Protein AF-A0A2G9HXK4-F1 (afdb_monomer)

Nearest PDB structures (foldseek):
  7q5b-assembly1_D  TM=5.962E-01  e=3.967E-03  Saccharomyces cerevisiae S288C
  8ixw-assembly1_B  TM=3.385E-01  e=8.572E-01  Tilapia lake virus
  4isa-assembly1_A  TM=4.405E-01  e=4.835E+00  Escherichia coli IHE3034

Foldseek 3Di:
DDDDVQLVCCQPPVDHDPPDDPVRSVVSVVQSVQWDDDPPWIWGQDPVRQIATEDDPVCLVVLLVVLQDDLDDDPCRLVSSLVVCVVVRYDDDCSSVVSVVVVPDDRDDPDDDDPPDPPPNDDDDDDDDDDDDDDDDDDDDD

Mean predicted aligned error: 13.69 Å

Sequence (142 aa):
MPWFADIVNYLTCGIIPFDLSAQQKKRFLYDTRKYFWDEPFLFRQCLDNILRRCMPEVEMNDILEQCHASPYGSHFQGDRTAAKILQAGFYWPNLVKDAHRNISRRHEMPLNTILEVELFDVWGVDFIRPFIPYFGKDKAMA

InterPro domains:
  IPR041588 Integrase zinc-binding domain [PF17921] (56-101)
  IPR052160 Gypsy Retrotransposon Integrase-like [PTHR47266] (38-133)

pLDDT: mean 80.2, std 19.6, range [37.38, 98.25]

Secondary structure (DSSP, 8-state):
---HHHHHHHHHH-PPPTT--HHHHHHHHHHHTTEEEETTEEEEE-TTS-EEEEPPHHHHHHHHHHT---S---TTHHHHHHHHHHHTTEE-TTHHHHHHHHHTTT------------TTS--------PPP--S-------

Organism: NCBI:txid429701

Radius of gyration: 29.93 Å; Cα contacts (8 Å, |Δi|>4): 111; chains: 1; bounding box: 61×40×102 Å

Structure (mmCIF, N/CA/C/O backbone):
data_AF-A0A2G9HXK4-F1
#
_entry.id   AF-A0A2G9HXK4-F1
#
loop_
_atom_site.group_PDB
_atom_site.id
_atom_site.type_symbol
_atom_site.label_atom_id
_atom_site.label_alt_id
_atom_site.label_comp_id
_atom_site.label_asym_id
_atom_site.label_entity_id
_atom_site.label_seq_id
_atom_site.pdbx_PDB_ins_code
_atom_site.Cartn_x
_atom_site.Cartn_y
_atom_site.Cartn_z
_atom_site.occupancy
_atom_site.B_iso_or_equiv
_atom_site.auth_seq_id
_atom_site.auth_comp_id
_atom_site.auth_asym_id
_atom_site.auth_atom_id
_atom_site.pdbx_PDB_model_num
ATOM 1 N N . MET A 1 1 ? 2.637 -1.625 11.133 1.00 75.06 1 MET A N 1
ATOM 2 C CA . MET A 1 1 ? 1.546 -0.868 10.477 1.00 75.06 1 MET A CA 1
ATOM 3 C C . MET A 1 1 ? 0.589 -1.913 9.969 1.00 75.06 1 MET A C 1
ATOM 5 O O . MET A 1 1 ? 1.087 -2.790 9.274 1.00 75.06 1 MET A O 1
ATOM 9 N N . PRO A 1 2 ? -0.699 -1.837 10.322 1.00 91.44 2 PRO A N 1
ATOM 10 C CA . PRO A 1 2 ? -1.692 -2.763 9.804 1.00 91.44 2 PRO A CA 1
ATOM 11 C C . PRO A 1 2 ? -1.656 -2.825 8.278 1.00 91.44 2 PRO A C 1
ATOM 13 O O . PRO A 1 2 ? -1.545 -1.777 7.628 1.00 91.44 2 PRO A O 1
ATOM 16 N N . TRP A 1 3 ? -1.729 -4.024 7.713 1.00 95.12 3 TRP A N 1
ATOM 17 C CA . TRP A 1 3 ? -1.744 -4.238 6.264 1.00 95.12 3 TRP A CA 1
ATOM 18 C C . TRP A 1 3 ? -2.687 -5.382 5.892 1.00 95.12 3 TRP A C 1
ATOM 20 O O . TRP A 1 3 ? -3.322 -5.951 6.767 1.00 95.12 3 TRP A O 1
ATOM 30 N N . PHE A 1 4 ? -2.845 -5.619 4.589 1.00 95.88 4 PHE A N 1
ATOM 31 C CA . PHE A 1 4 ? -3.709 -6.588 3.917 1.00 95.88 4 PHE A CA 1
ATOM 32 C C . PHE A 1 4 ? -4.790 -7.228 4.799 1.00 95.88 4 PHE A C 1
ATOM 34 O O . PHE A 1 4 ? -5.916 -6.740 4.792 1.00 95.88 4 PHE A O 1
ATOM 41 N N . ALA A 1 5 ? -4.456 -8.256 5.588 1.00 96.19 5 ALA A N 1
ATOM 42 C CA . ALA A 1 5 ? -5.397 -8.964 6.453 1.00 96.19 5 ALA A CA 1
ATOM 43 C C . ALA A 1 5 ? -6.139 -8.040 7.433 1.00 96.19 5 ALA A C 1
ATOM 45 O O . ALA A 1 5 ? -7.354 -8.129 7.545 1.00 96.19 5 ALA A O 1
ATOM 46 N N . ASP A 1 6 ? -5.454 -7.106 8.089 1.00 96.88 6 ASP A N 1
ATOM 47 C CA . ASP A 1 6 ? -6.073 -6.140 9.001 1.00 96.88 6 ASP A CA 1
ATOM 48 C C . ASP A 1 6 ? -7.083 -5.236 8.289 1.00 96.88 6 ASP A C 1
ATOM 50 O O . ASP A 1 6 ? -8.150 -4.928 8.820 1.00 96.88 6 ASP A O 1
ATOM 54 N N . ILE A 1 7 ? -6.745 -4.802 7.071 1.00 97.38 7 ILE A N 1
ATOM 55 C CA . ILE A 1 7 ? -7.613 -3.947 6.256 1.00 97.38 7 ILE A CA 1
ATOM 56 C C . ILE A 1 7 ? -8.830 -4.751 5.795 1.00 97.38 7 ILE A C 1
ATOM 58 O O . ILE A 1 7 ? -9.953 -4.276 5.932 1.00 97.38 7 ILE A O 1
ATOM 62 N N . VAL A 1 8 ? -8.625 -5.973 5.300 1.00 97.50 8 VAL A N 1
ATOM 63 C CA . VAL A 1 8 ? -9.704 -6.872 4.868 1.00 97.50 8 VAL A CA 1
ATOM 64 C C . VAL A 1 8 ? -10.617 -7.231 6.040 1.00 97.50 8 VAL A C 1
ATOM 66 O O . VAL A 1 8 ? -11.832 -7.115 5.915 1.00 97.50 8 VAL A O 1
ATOM 69 N N . ASN A 1 9 ? -10.066 -7.579 7.203 1.00 97.25 9 ASN A N 1
ATOM 70 C CA . ASN A 1 9 ? -10.828 -7.879 8.419 1.00 97.25 9 ASN A CA 1
ATOM 71 C C . ASN A 1 9 ? -11.688 -6.688 8.862 1.00 97.25 9 ASN A C 1
ATOM 73 O O . ASN A 1 9 ? -12.838 -6.861 9.272 1.00 97.25 9 ASN A O 1
ATOM 77 N N . TYR A 1 10 ? -11.161 -5.468 8.748 1.00 97.62 10 TYR A N 1
ATOM 78 C CA . TYR A 1 10 ? -11.933 -4.264 9.026 1.00 97.62 10 TYR A CA 1
ATOM 79 C C . TYR A 1 10 ? -13.039 -4.029 7.990 1.00 97.62 10 TYR A C 1
ATOM 81 O O . TYR A 1 10 ? -14.175 -3.755 8.369 1.00 97.62 10 TYR A O 1
ATOM 89 N N . LEU A 1 11 ? -12.738 -4.160 6.695 1.00 97.31 11 LEU A N 1
ATOM 90 C CA . LEU A 1 11 ? -13.709 -3.931 5.620 1.00 97.31 11 LEU A CA 1
ATOM 91 C C . LEU A 1 11 ? -14.830 -4.982 5.589 1.00 97.31 11 LEU A C 1
ATOM 93 O O . LEU A 1 11 ? -15.951 -4.655 5.215 1.00 97.31 11 LEU A O 1
ATOM 97 N N . THR A 1 12 ? -14.542 -6.220 5.989 1.00 97.50 12 THR A N 1
ATOM 98 C CA . THR A 1 12 ? -15.504 -7.335 5.975 1.00 97.50 12 THR A CA 1
ATOM 99 C C . THR A 1 12 ? -16.287 -7.452 7.280 1.00 97.50 12 THR A C 1
ATOM 101 O O . THR A 1 12 ? -17.499 -7.640 7.257 1.00 97.50 12 THR A O 1
ATOM 104 N N . CYS A 1 13 ? -15.604 -7.335 8.421 1.00 97.12 13 CYS A N 1
ATOM 105 C CA . CYS A 1 13 ? -16.159 -7.668 9.734 1.00 97.12 13 CYS A CA 1
ATOM 106 C C . CYS A 1 13 ? -16.147 -6.492 10.724 1.00 97.12 13 CYS A C 1
ATOM 108 O O . CYS A 1 13 ? -16.595 -6.642 11.858 1.00 97.12 13 CYS A O 1
ATOM 110 N N . GLY A 1 14 ? -15.596 -5.332 10.351 1.00 96.50 14 GLY A N 1
ATOM 111 C CA . GLY A 1 14 ? -15.434 -4.190 11.259 1.00 96.50 14 GLY A CA 1
ATOM 112 C C . GLY A 1 14 ? -14.381 -4.404 12.353 1.00 96.50 14 GLY A C 1
ATOM 113 O O . GLY A 1 14 ? -14.317 -3.628 13.309 1.00 96.50 14 GLY A O 1
ATOM 114 N N . ILE A 1 15 ? -13.550 -5.445 12.237 1.00 97.06 15 ILE A N 1
ATOM 115 C CA . ILE A 1 15 ? -12.534 -5.788 13.237 1.00 97.06 15 ILE A CA 1
ATOM 116 C C . ILE A 1 15 ? -11.363 -4.812 13.121 1.00 97.06 15 ILE A C 1
ATOM 118 O O . ILE A 1 15 ? -10.773 -4.650 12.057 1.00 97.06 15 ILE A O 1
ATOM 122 N N . ILE A 1 16 ? -11.010 -4.165 14.231 1.00 95.62 16 ILE A N 1
ATOM 123 C CA . ILE A 1 16 ? -9.862 -3.254 14.314 1.00 95.62 16 ILE A CA 1
ATOM 124 C C . ILE A 1 16 ? -8.710 -3.984 15.020 1.00 95.62 16 ILE A C 1
ATOM 126 O O . I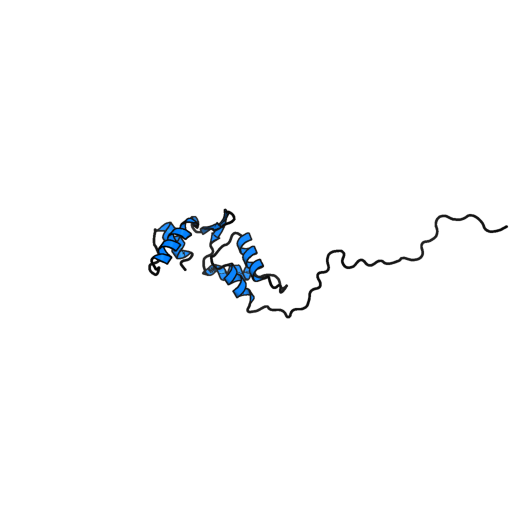LE A 1 16 ? -8.965 -4.594 16.063 1.00 95.62 16 ILE A O 1
ATOM 130 N N . PRO A 1 17 ? -7.459 -3.888 14.528 1.00 94.94 17 PRO A N 1
ATOM 131 C CA . PRO A 1 17 ? -6.302 -4.470 15.208 1.00 94.94 17 PRO A CA 1
ATOM 132 C C . PRO A 1 17 ? -6.176 -3.968 16.652 1.00 94.94 17 PRO A C 1
ATOM 134 O O . PRO A 1 17 ? -6.355 -2.777 16.936 1.00 94.94 17 PRO A O 1
ATOM 137 N N . PHE A 1 18 ? -5.914 -4.890 17.577 1.00 91.19 18 PHE A N 1
ATOM 138 C CA . PHE A 1 18 ? -5.978 -4.640 19.021 1.00 91.19 18 PHE A CA 1
ATOM 139 C C . PHE A 1 18 ? -4.728 -3.948 19.583 1.00 91.19 18 PHE A C 1
ATOM 141 O O . PHE A 1 18 ? -4.774 -3.383 20.672 1.00 91.19 18 PHE A O 1
ATOM 148 N N . ASP A 1 19 ? -3.624 -3.958 18.843 1.00 92.06 19 ASP A N 1
ATOM 149 C CA . ASP A 1 19 ? -2.306 -3.451 19.232 1.00 92.06 19 ASP A CA 1
ATOM 150 C C . ASP A 1 19 ? -2.073 -1.973 18.855 1.00 92.06 19 ASP A C 1
ATOM 152 O O . ASP A 1 19 ? -0.950 -1.468 18.918 1.00 92.06 19 ASP A O 1
ATOM 156 N N . LEU A 1 20 ? -3.130 -1.244 18.478 1.00 95.12 20 LEU A N 1
ATOM 157 C CA . LEU A 1 20 ? -3.037 0.14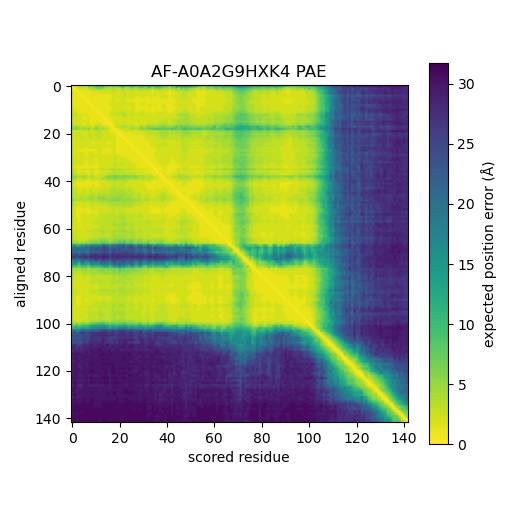9 18.038 1.00 95.12 20 LEU A CA 1
ATOM 158 C C . LEU A 1 20 ? -3.230 1.149 19.182 1.00 95.12 20 LEU A C 1
ATOM 160 O O . LEU A 1 20 ? -4.233 1.133 19.896 1.00 95.12 20 LEU A O 1
ATOM 164 N N . SER A 1 21 ? -2.329 2.130 19.271 1.00 96.56 21 SER A N 1
ATOM 165 C CA . SER A 1 21 ? -2.546 3.336 20.075 1.00 96.56 21 SER A CA 1
ATOM 166 C C . SER A 1 21 ? -3.745 4.144 19.559 1.00 96.56 21 SER A C 1
ATOM 168 O O . SER A 1 21 ? -4.148 4.028 18.398 1.00 96.56 21 SER A O 1
ATOM 170 N N . ALA A 1 22 ? -4.294 5.043 20.382 1.00 96.12 22 ALA A N 1
ATOM 171 C CA . ALA A 1 22 ? -5.423 5.892 19.978 1.00 96.12 22 ALA A CA 1
ATOM 172 C C . ALA A 1 22 ? -5.136 6.699 18.693 1.00 96.12 22 ALA A C 1
ATOM 174 O O . ALA A 1 22 ? -5.998 6.830 17.818 1.00 96.12 22 ALA A O 1
ATOM 175 N N . GLN A 1 23 ? -3.904 7.197 18.545 1.00 96.31 23 GLN A N 1
ATOM 176 C CA . GLN A 1 23 ? -3.467 7.920 17.349 1.00 96.31 23 GLN A CA 1
ATOM 177 C C . GLN A 1 23 ? -3.386 6.999 16.125 1.00 96.31 23 GLN A C 1
ATOM 179 O O . GLN A 1 23 ? -3.866 7.359 15.047 1.00 96.31 23 GLN A O 1
ATOM 184 N N . GLN A 1 24 ? -2.825 5.797 16.286 1.00 95.94 24 GLN A N 1
ATOM 185 C CA . GLN A 1 24 ? -2.731 4.809 15.209 1.00 95.94 24 GLN A CA 1
ATOM 186 C C . GLN A 1 24 ? -4.112 4.331 14.761 1.00 95.94 24 GLN A C 1
ATOM 188 O O . GLN A 1 24 ? -4.352 4.228 13.562 1.00 95.94 24 GLN A O 1
ATOM 193 N N . LYS A 1 25 ? -5.046 4.129 15.696 1.00 96.25 25 LYS A N 1
ATOM 194 C CA . LYS A 1 25 ? -6.433 3.759 15.399 1.00 96.25 25 LYS A CA 1
ATOM 195 C C . LYS A 1 25 ? -7.141 4.830 14.569 1.00 96.25 25 LYS A C 1
ATOM 197 O O . LYS A 1 25 ? -7.747 4.514 13.550 1.00 96.25 25 LYS A O 1
ATOM 202 N N . LYS A 1 26 ? -7.011 6.111 14.942 1.00 96.56 26 LYS A N 1
ATOM 203 C CA . LYS A 1 26 ? -7.566 7.226 14.153 1.00 96.56 26 LYS A CA 1
ATOM 204 C C . LYS A 1 26 ? -6.984 7.261 12.737 1.00 96.56 26 LYS A C 1
ATOM 206 O O . LYS A 1 26 ? -7.723 7.460 11.775 1.00 96.56 26 LYS A O 1
ATOM 211 N N . ARG A 1 27 ? -5.671 7.046 12.605 1.00 95.62 27 ARG A N 1
ATOM 212 C CA . ARG A 1 27 ? -4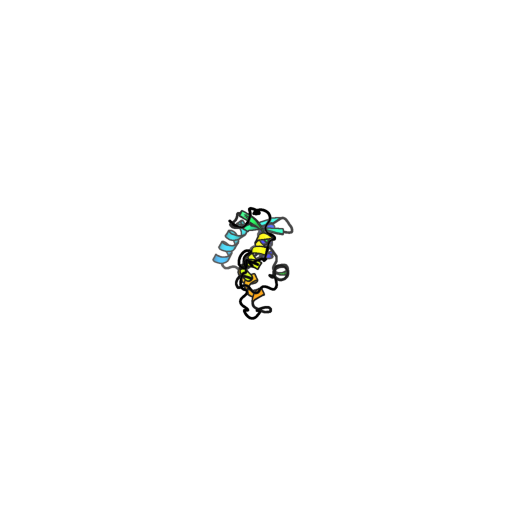.997 6.973 11.304 1.00 95.62 27 ARG A CA 1
ATOM 213 C C . ARG A 1 27 ? -5.482 5.783 10.473 1.00 95.62 27 ARG A C 1
ATOM 215 O O . ARG A 1 27 ? -5.801 5.970 9.307 1.00 95.62 27 ARG A O 1
ATOM 222 N N . PHE A 1 28 ? -5.589 4.600 11.071 1.00 96.12 28 PHE A N 1
ATOM 223 C CA . PHE A 1 28 ? -6.087 3.392 10.414 1.00 96.12 28 PHE A CA 1
ATOM 224 C C . PHE A 1 28 ? -7.496 3.601 9.844 1.00 96.12 28 PHE A C 1
ATOM 226 O O . PHE A 1 28 ? -7.722 3.361 8.662 1.00 96.12 28 PHE A O 1
ATOM 233 N N . LEU A 1 29 ? -8.420 4.145 10.642 1.00 96.38 29 LEU A N 1
ATOM 234 C CA . LEU A 1 29 ? -9.784 4.460 10.196 1.00 96.38 29 LEU A CA 1
ATOM 235 C C . LEU A 1 29 ? -9.815 5.516 9.081 1.00 96.38 29 LEU A C 1
ATOM 237 O O . LEU A 1 29 ? -10.655 5.466 8.190 1.00 96.38 29 LEU A O 1
ATOM 241 N N . TYR A 1 30 ? -8.903 6.489 9.114 1.00 95.94 30 TYR A N 1
ATOM 242 C CA . TYR A 1 30 ? -8.788 7.480 8.047 1.00 95.94 30 TYR A CA 1
ATOM 243 C C . TYR A 1 30 ? -8.290 6.849 6.740 1.00 95.94 30 TYR A C 1
ATOM 245 O O . TYR A 1 30 ? -8.863 7.120 5.682 1.00 95.94 30 TYR A O 1
ATOM 253 N N . ASP A 1 31 ? -7.233 6.036 6.821 1.00 93.81 31 ASP A N 1
ATOM 254 C CA . ASP A 1 31 ? -6.552 5.436 5.674 1.00 93.81 31 ASP A CA 1
ATOM 255 C C . ASP A 1 31 ? -7.394 4.334 5.017 1.00 93.81 31 ASP A C 1
ATOM 257 O O . ASP A 1 31 ? -7.432 4.269 3.789 1.00 93.81 31 ASP A O 1
ATOM 261 N N . THR A 1 32 ? -8.119 3.526 5.800 1.00 95.81 32 THR A N 1
ATOM 262 C CA . THR A 1 32 ? -9.003 2.443 5.311 1.00 95.81 32 THR A CA 1
ATOM 263 C C . THR A 1 32 ? -10.091 2.931 4.354 1.00 95.81 32 THR A C 1
ATOM 265 O O . THR A 1 32 ? -10.473 2.190 3.457 1.00 95.81 32 THR A O 1
ATOM 268 N N . ARG A 1 33 ? -10.513 4.202 4.434 1.00 95.12 33 ARG A N 1
ATOM 269 C CA . ARG A 1 33 ? -11.479 4.811 3.491 1.00 95.12 33 ARG A CA 1
ATOM 270 C C . ARG A 1 33 ? -11.001 4.867 2.039 1.00 95.12 33 ARG A C 1
ATOM 272 O O . ARG A 1 33 ? -11.803 5.114 1.150 1.00 95.12 33 ARG A O 1
ATOM 279 N N . LYS A 1 34 ? -9.699 4.696 1.801 1.00 95.44 34 LYS A N 1
ATOM 280 C CA . LYS A 1 34 ? -9.098 4.677 0.457 1.00 95.44 34 LYS A CA 1
ATOM 281 C C . LYS A 1 34 ? -9.091 3.280 -0.162 1.00 95.44 34 LYS A C 1
ATOM 283 O O . LYS A 1 34 ? -8.588 3.123 -1.275 1.00 95.44 34 LYS A O 1
ATOM 288 N N . TYR A 1 35 ? -9.561 2.280 0.578 1.00 97.25 35 TYR A N 1
ATOM 289 C CA . TYR A 1 35 ? -9.534 0.884 0.180 1.00 97.25 35 TYR A CA 1
ATOM 290 C C . TYR A 1 35 ? -10.941 0.367 -0.079 1.00 97.25 35 TYR A C 1
ATOM 292 O O . TYR A 1 35 ? -11.915 0.833 0.510 1.00 97.25 35 TYR A O 1
ATOM 300 N N . PHE A 1 36 ? -11.013 -0.620 -0.957 1.00 95.75 36 PHE A N 1
ATOM 301 C CA . PHE A 1 36 ? -12.233 -1.299 -1.351 1.00 95.75 36 PHE A CA 1
ATOM 302 C C . PHE A 1 36 ? -11.955 -2.800 -1.420 1.00 95.75 36 PHE A C 1
ATOM 304 O O . PHE A 1 36 ? -10.910 -3.210 -1.925 1.00 95.75 36 PHE A O 1
ATOM 311 N N . TRP A 1 37 ? -12.865 -3.601 -0.872 1.00 97.69 37 TRP A N 1
ATOM 312 C CA . TRP A 1 37 ? -12.779 -5.057 -0.882 1.00 97.69 37 TRP A CA 1
ATOM 313 C C . TRP A 1 37 ? -13.737 -5.613 -1.933 1.00 97.69 37 TRP A C 1
ATOM 315 O O . TRP A 1 37 ? -14.944 -5.409 -1.824 1.00 97.69 37 TRP A O 1
ATOM 325 N N . ASP A 1 38 ? -13.179 -6.302 -2.924 1.00 96.12 38 ASP A N 1
ATOM 326 C CA . ASP A 1 38 ? -13.900 -7.043 -3.958 1.00 96.12 38 ASP A CA 1
ATOM 327 C C . ASP A 1 38 ? -13.317 -8.445 -4.004 1.00 96.12 38 ASP A C 1
ATOM 329 O O . ASP A 1 38 ? -12.260 -8.670 -4.593 1.00 96.12 38 ASP A O 1
ATOM 333 N N . GLU A 1 39 ? -13.935 -9.349 -3.249 1.00 93.94 39 GLU A N 1
ATOM 334 C CA . GLU A 1 39 ? -13.377 -10.660 -2.938 1.00 93.94 39 GLU A CA 1
ATOM 335 C C . GLU A 1 39 ? -12.890 -11.401 -4.201 1.00 93.94 39 GLU A C 1
ATOM 337 O O . GLU A 1 39 ? -13.643 -11.517 -5.170 1.00 93.94 39 GLU A O 1
ATOM 342 N N . PRO A 1 40 ? -11.645 -11.931 -4.215 1.00 94.31 40 PRO A N 1
ATOM 343 C CA . PRO A 1 40 ? -10.663 -12.035 -3.121 1.00 94.31 40 PRO A CA 1
ATOM 344 C C . PRO A 1 40 ? -9.620 -10.900 -3.094 1.00 94.31 40 PRO A C 1
ATOM 346 O O . PRO A 1 40 ? -8.530 -11.048 -2.535 1.00 94.31 40 PRO A O 1
ATOM 349 N N . PHE A 1 41 ? -9.906 -9.776 -3.743 1.00 96.75 41 PHE A N 1
ATOM 350 C CA . PHE A 1 41 ? -8.948 -8.715 -4.004 1.00 96.75 41 PHE A CA 1
ATOM 351 C C . PHE A 1 41 ? -9.225 -7.460 -3.178 1.00 96.75 41 PHE A C 1
ATOM 353 O O . PHE A 1 41 ? -10.317 -6.897 -3.1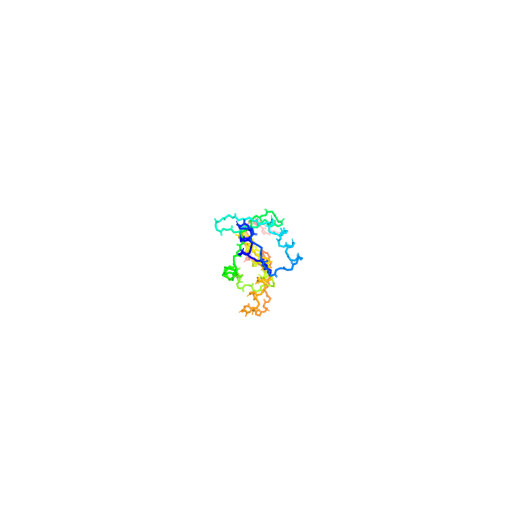35 1.00 96.75 41 PHE A O 1
ATOM 360 N N . LEU A 1 42 ? -8.161 -6.964 -2.555 1.00 98.25 42 LEU A N 1
ATOM 361 C CA . LEU A 1 42 ? -8.147 -5.647 -1.944 1.00 98.25 42 LEU A CA 1
ATOM 362 C C . LEU A 1 42 ? -7.667 -4.637 -2.985 1.00 98.25 42 LEU A C 1
ATOM 364 O O . LEU A 1 42 ? -6.601 -4.816 -3.566 1.00 98.25 42 LEU A O 1
ATOM 368 N N . PHE A 1 43 ? -8.409 -3.557 -3.186 1.00 98.12 43 PHE A N 1
ATOM 369 C CA . PHE A 1 43 ? -8.018 -2.441 -4.041 1.00 98.12 43 PHE A CA 1
ATOM 370 C C . PHE A 1 43 ? -7.787 -1.180 -3.220 1.00 98.12 43 PHE A C 1
ATOM 372 O O . PHE A 1 43 ? -8.373 -0.991 -2.153 1.00 98.12 43 PHE A O 1
ATOM 379 N N . ARG A 1 44 ? -6.947 -0.286 -3.741 1.00 97.31 44 ARG A N 1
ATOM 380 C CA . ARG A 1 44 ? -6.745 1.062 -3.213 1.00 97.31 44 ARG A CA 1
ATOM 381 C C . ARG A 1 44 ? -6.862 2.094 -4.322 1.00 97.31 44 ARG A C 1
ATOM 383 O O . ARG A 1 44 ? -6.246 1.935 -5.373 1.00 97.31 44 ARG A O 1
ATOM 390 N N . GLN A 1 45 ? -7.555 3.194 -4.042 1.00 95.69 45 GLN A N 1
ATOM 391 C CA . GLN A 1 45 ? -7.487 4.391 -4.874 1.00 95.69 45 GLN A CA 1
ATOM 392 C C . GLN A 1 45 ? -6.202 5.170 -4.557 1.00 95.69 45 GLN A C 1
ATOM 394 O O . GLN A 1 45 ? -5.990 5.656 -3.437 1.00 95.69 45 GLN A O 1
ATOM 399 N N . CYS A 1 46 ? -5.301 5.239 -5.534 1.00 93.38 46 CYS A N 1
ATOM 400 C CA . CYS A 1 46 ? -4.056 5.992 -5.439 1.00 93.38 46 CYS A CA 1
ATOM 401 C C . CYS A 1 46 ? -4.286 7.496 -5.698 1.00 93.38 46 CYS A C 1
ATOM 403 O O . CYS A 1 46 ? -5.384 7.928 -6.037 1.00 93.38 46 CYS A O 1
ATOM 405 N N . LEU A 1 47 ? -3.255 8.321 -5.474 1.00 91.75 47 LEU A N 1
ATOM 406 C CA . LEU A 1 47 ? -3.349 9.788 -5.617 1.00 91.75 47 LEU A CA 1
ATOM 407 C C . LEU A 1 47 ? -3.605 10.240 -7.061 1.00 91.75 47 LEU A C 1
ATOM 409 O O . LEU A 1 47 ? -4.148 11.312 -7.289 1.00 91.75 47 LEU A O 1
ATOM 413 N N . ASP A 1 48 ? -3.224 9.404 -8.018 1.00 93.50 48 ASP A N 1
ATOM 414 C CA . ASP A 1 48 ? -3.509 9.534 -9.446 1.00 93.50 48 ASP A CA 1
ATOM 415 C C . ASP A 1 48 ? -4.940 9.091 -9.809 1.00 93.50 48 ASP A C 1
ATOM 417 O O . ASP A 1 48 ? -5.281 9.016 -10.985 1.00 93.50 48 ASP A O 1
ATOM 421 N N . ASN A 1 49 ? -5.782 8.799 -8.809 1.00 91.75 49 ASN A N 1
ATOM 422 C CA . ASN A 1 49 ? -7.131 8.243 -8.936 1.00 91.75 49 ASN A CA 1
ATOM 423 C C . ASN A 1 49 ? -7.195 6.865 -9.607 1.00 91.75 49 ASN A C 1
ATOM 425 O O . ASN A 1 49 ? -8.291 6.375 -9.879 1.00 91.75 49 ASN A O 1
ATOM 429 N N . ILE A 1 50 ? -6.054 6.211 -9.829 1.00 94.81 50 ILE A N 1
ATOM 430 C CA . ILE A 1 50 ? -6.011 4.864 -10.386 1.00 94.81 50 ILE A CA 1
ATOM 431 C C . ILE A 1 50 ? -6.260 3.867 -9.255 1.00 94.81 50 ILE A C 1
ATOM 433 O O . ILE A 1 50 ? -5.642 3.934 -8.188 1.00 94.81 50 ILE A O 1
ATOM 437 N N . LEU A 1 51 ? -7.178 2.931 -9.493 1.00 96.12 51 LEU A N 1
ATOM 438 C CA . LEU A 1 51 ? -7.375 1.784 -8.617 1.00 96.12 51 LEU A CA 1
ATOM 439 C C . LEU A 1 51 ? -6.261 0.770 -8.861 1.00 96.12 51 LEU A C 1
ATOM 441 O O . LEU A 1 51 ? -6.038 0.334 -9.989 1.00 96.12 51 LEU A O 1
ATOM 445 N N . ARG A 1 52 ? -5.562 0.395 -7.792 1.00 97.88 52 ARG A N 1
ATOM 446 C CA . ARG A 1 52 ? -4.496 -0.610 -7.829 1.00 97.88 52 ARG A CA 1
ATOM 447 C C . ARG A 1 52 ? -4.820 -1.737 -6.866 1.00 97.88 52 ARG A C 1
ATOM 449 O O . ARG A 1 52 ? -5.287 -1.486 -5.754 1.00 97.88 52 ARG A O 1
ATOM 456 N N . ARG A 1 53 ? -4.566 -2.972 -7.289 1.00 98.25 53 ARG A N 1
ATOM 457 C CA . ARG A 1 53 ? -4.702 -4.162 -6.456 1.00 98.25 53 ARG A CA 1
ATOM 458 C C . ARG A 1 53 ? -3.596 -4.153 -5.401 1.00 98.25 53 ARG A C 1
ATOM 460 O O . ARG A 1 53 ? -2.413 -4.017 -5.711 1.00 98.25 53 ARG A O 1
ATOM 467 N N . CYS A 1 54 ? -3.983 -4.281 -4.144 1.00 97.94 54 CYS A N 1
ATOM 468 C CA . CYS A 1 54 ? -3.079 -4.413 -3.017 1.00 97.94 54 CYS A CA 1
ATOM 469 C C . CYS A 1 54 ? -2.527 -5.834 -2.971 1.00 97.94 54 CYS A C 1
ATOM 471 O O . CYS A 1 54 ? -3.295 -6.791 -3.046 1.00 97.94 54 CYS A O 1
ATOM 473 N N . MET A 1 55 ? -1.211 -5.969 -2.831 1.00 97.12 55 MET A N 1
ATOM 474 C CA . MET A 1 55 ? -0.564 -7.278 -2.733 1.00 97.12 55 MET A CA 1
ATOM 475 C C . MET A 1 55 ? -0.417 -7.699 -1.262 1.00 97.12 55 MET A C 1
ATOM 477 O O . MET A 1 55 ? -0.032 -6.859 -0.433 1.00 97.12 55 MET A O 1
ATOM 481 N N . PRO A 1 56 ? -0.717 -8.962 -0.910 1.00 95.88 56 PRO A N 1
ATOM 482 C CA . PRO A 1 56 ? -0.396 -9.508 0.403 1.00 95.88 56 PRO A CA 1
ATOM 483 C C . PRO A 1 56 ? 1.119 -9.704 0.538 1.00 95.88 56 PRO A C 1
ATOM 485 O O . PRO A 1 56 ? 1.826 -9.877 -0.453 1.00 95.88 56 PRO A O 1
ATOM 488 N N . GLU A 1 57 ? 1.629 -9.701 1.768 1.00 94.88 57 GLU A N 1
ATOM 489 C CA . GLU A 1 57 ? 3.066 -9.776 2.071 1.00 94.88 57 GLU A CA 1
ATOM 490 C C . GLU A 1 57 ? 3.750 -10.984 1.429 1.00 94.88 57 GLU A C 1
ATOM 492 O O . GLU A 1 57 ? 4.897 -10.886 0.998 1.00 94.88 57 GLU A O 1
ATOM 497 N N . VAL A 1 58 ? 3.028 -12.102 1.338 1.00 94.50 58 VAL A N 1
ATOM 498 C CA . VAL A 1 58 ? 3.521 -13.358 0.765 1.00 94.50 58 VAL A CA 1
ATOM 499 C C . VAL A 1 58 ? 3.832 -13.256 -0.731 1.00 94.50 58 VAL A C 1
ATOM 501 O O . VAL A 1 58 ? 4.717 -13.959 -1.194 1.00 94.50 58 VAL A O 1
ATOM 504 N N . GLU A 1 59 ? 3.171 -12.357 -1.470 1.00 93.31 59 GLU A N 1
ATOM 505 C CA . GLU A 1 59 ? 3.373 -12.170 -2.918 1.00 93.31 59 GLU A CA 1
ATOM 506 C C . GLU A 1 59 ? 4.360 -11.033 -3.239 1.00 93.31 59 GLU A C 1
ATOM 508 O O . GLU A 1 59 ? 4.843 -10.918 -4.365 1.00 93.31 59 GLU A O 1
ATOM 513 N N . MET A 1 60 ? 4.677 -10.162 -2.271 1.00 94.31 60 MET A N 1
ATOM 514 C CA . MET A 1 60 ? 5.462 -8.947 -2.534 1.00 94.31 60 MET A CA 1
ATOM 515 C C . MET A 1 60 ? 6.873 -9.247 -3.047 1.00 94.31 60 MET A C 1
ATOM 517 O O . MET A 1 60 ? 7.334 -8.573 -3.966 1.00 94.31 60 MET A O 1
ATOM 521 N N . ASN A 1 61 ? 7.565 -10.229 -2.459 1.00 91.56 61 ASN A N 1
ATOM 522 C CA . ASN A 1 61 ? 8.927 -10.574 -2.878 1.00 91.56 61 ASN A CA 1
ATOM 523 C C . ASN A 1 61 ? 8.938 -11.181 -4.281 1.00 91.56 61 ASN A C 1
ATOM 525 O O . ASN A 1 61 ? 9.731 -10.742 -5.105 1.00 91.56 61 ASN A O 1
ATOM 529 N N . ASP A 1 62 ? 8.015 -12.093 -4.580 1.00 90.69 62 ASP A N 1
ATOM 530 C CA . ASP A 1 62 ? 7.914 -12.715 -5.901 1.00 90.69 62 ASP A CA 1
ATOM 531 C C . ASP A 1 62 ? 7.656 -11.666 -6.990 1.00 90.69 62 ASP A C 1
ATOM 533 O O . ASP A 1 62 ? 8.260 -11.710 -8.061 1.00 90.69 62 ASP A O 1
ATOM 537 N N . ILE A 1 63 ? 6.800 -10.677 -6.712 1.00 91.56 63 ILE A N 1
ATOM 538 C CA . ILE A 1 63 ? 6.539 -9.562 -7.631 1.00 91.56 63 ILE A CA 1
ATOM 539 C C . ILE A 1 63 ? 7.778 -8.682 -7.794 1.00 91.56 63 ILE A C 1
ATOM 541 O O . ILE A 1 63 ? 8.101 -8.271 -8.908 1.00 91.56 63 ILE A O 1
ATOM 545 N N . LEU A 1 64 ? 8.485 -8.384 -6.703 1.00 90.75 64 LEU A N 1
ATOM 546 C CA . LEU A 1 64 ? 9.725 -7.613 -6.757 1.00 90.75 64 LEU A CA 1
ATOM 547 C C . LEU A 1 64 ? 10.777 -8.333 -7.607 1.00 90.75 64 LEU A C 1
ATOM 549 O O . LEU A 1 64 ? 11.352 -7.703 -8.491 1.00 90.75 64 LEU A O 1
ATOM 553 N N . GLU A 1 65 ? 10.973 -9.634 -7.400 1.00 85.88 65 GLU A N 1
ATOM 554 C CA . GLU A 1 65 ? 11.905 -10.467 -8.164 1.00 85.88 65 GLU A CA 1
ATOM 555 C C . GLU A 1 65 ? 11.518 -10.565 -9.644 1.00 85.88 65 GLU A C 1
ATOM 557 O O . GLU A 1 65 ? 12.378 -10.437 -10.512 1.00 85.88 65 GLU A O 1
ATOM 562 N N . GLN A 1 66 ? 10.229 -10.708 -9.963 1.00 84.94 66 GLN A N 1
ATOM 563 C CA . GLN A 1 66 ? 9.749 -10.722 -11.350 1.00 84.94 66 GLN A CA 1
ATOM 564 C C . GLN A 1 66 ? 9.908 -9.364 -12.044 1.00 84.94 66 GLN A C 1
ATOM 566 O O . GLN A 1 66 ? 10.188 -9.297 -13.241 1.00 84.94 66 GLN A O 1
ATOM 571 N N . CYS A 1 67 ? 9.734 -8.266 -11.308 1.00 83.12 67 CYS A N 1
ATOM 572 C CA . CYS A 1 67 ? 9.883 -6.914 -11.837 1.00 83.12 67 CYS A CA 1
ATOM 573 C C . CYS A 1 67 ? 11.333 -6.405 -11.839 1.00 83.12 67 CYS A C 1
ATOM 575 O O . CYS A 1 67 ? 11.555 -5.279 -12.308 1.00 83.12 67 CYS A O 1
ATOM 577 N N . HIS A 1 68 ? 12.305 -7.193 -11.354 1.00 73.81 68 HIS A N 1
ATOM 578 C CA . HIS A 1 68 ? 13.714 -6.801 -11.333 1.00 73.81 68 HIS A CA 1
ATOM 579 C C . HIS A 1 68 ? 14.179 -6.319 -12.711 1.00 73.81 68 HIS A C 1
ATOM 581 O O . HIS A 1 68 ? 13.867 -6.878 -13.766 1.00 73.81 68 HIS A O 1
ATOM 587 N N . ALA A 1 69 ? 14.915 -5.211 -12.702 1.00 61.47 69 ALA A N 1
ATOM 588 C CA . ALA A 1 69 ? 15.409 -4.602 -13.919 1.00 61.47 69 ALA A CA 1
ATOM 589 C C . ALA A 1 69 ? 16.525 -5.450 -14.556 1.00 61.47 69 ALA A C 1
ATOM 591 O O . ALA A 1 69 ? 17.368 -6.020 -13.872 1.00 61.47 69 ALA A O 1
ATOM 592 N N . SER A 1 70 ? 16.496 -5.468 -15.891 1.00 53.12 70 SER A N 1
ATOM 593 C CA . SER A 1 70 ? 17.531 -5.903 -16.839 1.00 53.12 70 SER A CA 1
ATOM 594 C C . SER A 1 70 ? 18.974 -5.666 -16.348 1.00 53.12 70 SER A C 1
ATOM 596 O O . SER A 1 70 ? 19.191 -4.698 -15.620 1.00 53.12 70 SER A O 1
ATOM 598 N N . PRO A 1 71 ? 19.980 -6.429 -16.832 1.00 52.94 71 PRO A N 1
ATOM 599 C CA . PRO A 1 71 ? 21.405 -6.359 -16.441 1.00 52.94 71 PRO A CA 1
ATOM 600 C C . PRO A 1 71 ? 22.116 -4.989 -16.519 1.00 52.94 71 PRO A C 1
ATOM 602 O O . PRO A 1 71 ? 23.302 -4.895 -16.220 1.00 52.94 71 PRO A O 1
ATOM 605 N N . TYR A 1 72 ? 21.430 -3.910 -16.892 1.00 52.72 72 TYR A N 1
ATOM 606 C CA . TYR A 1 72 ? 21.991 -2.567 -16.953 1.00 52.72 72 TYR A CA 1
ATOM 607 C C . TYR A 1 72 ? 21.832 -1.864 -15.592 1.00 52.72 72 TYR A C 1
ATOM 609 O O . TYR A 1 72 ? 20.765 -1.354 -15.228 1.00 52.72 72 TYR A O 1
ATOM 617 N N . GLY A 1 73 ? 22.932 -1.897 -14.832 1.00 53.97 73 GLY A N 1
ATOM 618 C CA . GLY A 1 73 ? 23.193 -1.271 -13.529 1.00 53.97 73 GLY A CA 1
ATOM 619 C C . GLY A 1 73 ? 23.058 0.251 -13.509 1.00 53.97 73 GLY A C 1
ATOM 620 O O . GLY A 1 73 ? 24.062 0.946 -13.459 1.00 53.97 73 GLY A O 1
ATOM 621 N N . SER A 1 74 ? 21.840 0.792 -13.566 1.00 60.31 74 SER A N 1
ATOM 622 C CA . SER A 1 74 ? 21.596 2.233 -13.400 1.00 60.31 74 SER A CA 1
ATOM 623 C C . SER A 1 74 ? 21.202 2.572 -11.958 1.00 60.31 74 SER A C 1
ATOM 625 O O . SER A 1 74 ? 20.455 1.825 -11.328 1.00 60.31 74 SER A O 1
ATOM 627 N N . HIS A 1 75 ? 21.614 3.745 -11.461 1.00 64.88 75 HIS A N 1
ATOM 628 C CA . HIS A 1 75 ? 21.249 4.280 -10.136 1.00 64.88 75 HIS A CA 1
ATOM 629 C C . HIS A 1 75 ? 19.734 4.304 -9.848 1.00 64.88 75 HIS A C 1
ATOM 631 O O . HIS A 1 75 ? 19.327 4.305 -8.692 1.00 64.88 75 HIS A O 1
ATOM 637 N N . PHE A 1 76 ? 18.893 4.288 -10.885 1.00 72.62 76 PHE A N 1
ATOM 638 C CA . PHE A 1 76 ? 17.433 4.391 -10.776 1.00 72.62 76 PHE A CA 1
ATOM 639 C C . PHE A 1 76 ? 16.708 3.039 -10.755 1.00 72.62 76 PHE A C 1
ATOM 641 O O . PHE A 1 76 ? 15.507 2.975 -11.019 1.00 72.62 76 PHE A O 1
ATOM 648 N N . GLN A 1 77 ? 17.405 1.929 -10.507 1.00 79.00 77 GLN A N 1
ATOM 649 C CA . GLN A 1 77 ? 16.783 0.602 -10.545 1.00 79.00 77 GLN A CA 1
ATOM 650 C C . GLN A 1 77 ? 15.610 0.461 -9.555 1.00 79.00 77 GLN A C 1
ATOM 652 O O . GLN A 1 77 ? 14.580 -0.095 -9.933 1.00 79.00 77 GLN A O 1
ATOM 657 N N . GLY A 1 78 ? 15.714 1.006 -8.335 1.00 86.88 78 GLY A N 1
ATOM 658 C CA . GLY A 1 78 ? 14.642 0.962 -7.322 1.00 86.88 78 GLY A CA 1
ATOM 659 C C . GLY A 1 78 ? 13.373 1.665 -7.773 1.00 86.88 78 GLY A C 1
ATOM 660 O O . GLY A 1 78 ? 12.295 1.064 -7.794 1.00 86.88 78 GLY A O 1
ATOM 661 N N . ASP A 1 79 ? 13.524 2.910 -8.212 1.00 88.31 79 ASP A N 1
ATOM 662 C CA . ASP A 1 79 ? 12.429 3.721 -8.736 1.00 88.31 79 ASP A CA 1
ATOM 663 C C . ASP A 1 79 ? 11.786 3.090 -9.973 1.00 88.31 79 ASP A C 1
ATOM 665 O O . ASP A 1 79 ? 10.561 3.046 -10.077 1.00 88.31 79 ASP A O 1
ATOM 669 N N . ARG A 1 80 ? 12.588 2.536 -10.892 1.00 87.25 80 ARG A N 1
ATOM 670 C CA . ARG A 1 80 ? 12.080 1.853 -12.093 1.00 87.25 80 ARG A CA 1
ATOM 671 C C . ARG A 1 80 ? 11.271 0.607 -11.743 1.00 87.25 80 ARG A C 1
ATOM 673 O O . ARG A 1 80 ? 10.213 0.398 -12.330 1.00 87.25 80 ARG A O 1
ATOM 680 N N . THR A 1 81 ? 11.734 -0.205 -10.794 1.00 90.12 81 THR A N 1
ATOM 681 C CA . THR A 1 81 ? 10.998 -1.391 -10.328 1.00 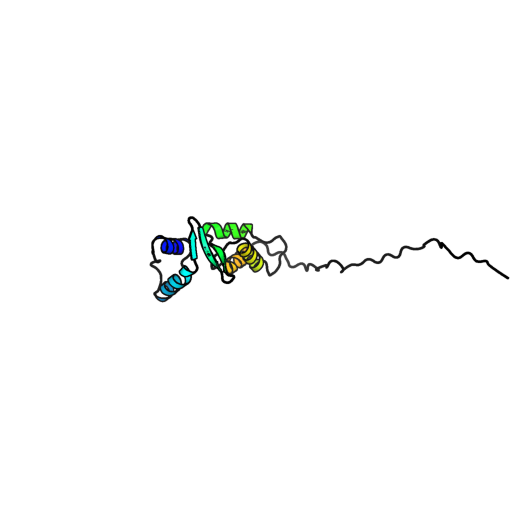90.12 81 THR A CA 1
ATOM 682 C C . THR A 1 81 ? 9.681 -0.986 -9.669 1.00 90.12 81 THR A C 1
ATOM 684 O O . THR A 1 81 ? 8.628 -1.505 -10.036 1.00 90.12 81 THR A O 1
ATOM 687 N N . ALA A 1 82 ? 9.703 -0.000 -8.765 1.00 92.81 82 ALA A N 1
ATOM 688 C CA . ALA A 1 82 ? 8.487 0.512 -8.137 1.00 92.81 82 ALA A CA 1
ATOM 689 C C . ALA A 1 82 ? 7.502 1.086 -9.172 1.00 92.81 82 ALA A C 1
ATOM 691 O O . ALA A 1 82 ? 6.307 0.800 -9.110 1.00 92.81 82 ALA A O 1
ATOM 692 N N . ALA A 1 83 ? 7.997 1.838 -10.159 1.00 92.19 83 ALA A N 1
ATOM 693 C CA . ALA A 1 83 ? 7.182 2.386 -11.237 1.00 92.19 83 ALA A CA 1
ATOM 694 C C . ALA A 1 83 ? 6.532 1.289 -12.089 1.00 92.19 83 ALA A C 1
ATOM 696 O O . ALA A 1 83 ? 5.341 1.387 -12.367 1.00 92.19 83 ALA A O 1
ATOM 697 N N . LYS A 1 84 ? 7.264 0.227 -12.451 1.00 91.50 84 LYS A N 1
ATOM 698 C CA . LYS A 1 84 ? 6.706 -0.925 -13.182 1.00 91.50 84 LYS A CA 1
ATOM 699 C C . LYS A 1 84 ? 5.596 -1.618 -12.401 1.00 91.50 84 LYS A C 1
ATOM 701 O O . LYS A 1 84 ? 4.548 -1.906 -12.965 1.00 91.50 84 LYS A O 1
ATOM 706 N N . ILE A 1 85 ? 5.808 -1.853 -11.107 1.00 94.62 85 ILE A N 1
ATOM 707 C CA . ILE A 1 85 ? 4.819 -2.498 -10.235 1.00 94.62 85 ILE A CA 1
ATOM 708 C C . ILE A 1 85 ? 3.554 -1.643 -10.143 1.00 94.62 85 ILE A C 1
ATOM 710 O O . ILE A 1 85 ? 2.446 -2.157 -10.298 1.00 94.62 85 ILE A O 1
ATOM 714 N N . LEU A 1 86 ? 3.714 -0.326 -9.967 1.00 95.19 86 LEU A N 1
ATOM 715 C CA . LEU A 1 86 ? 2.587 0.598 -10.020 1.00 95.19 86 LEU A CA 1
ATOM 716 C C . LEU A 1 86 ? 1.906 0.515 -11.387 1.00 95.19 86 LEU A C 1
ATOM 718 O O . LEU A 1 86 ? 0.713 0.253 -11.424 1.00 95.19 86 LEU A O 1
ATOM 722 N N . GLN A 1 87 ? 2.629 0.660 -12.499 1.00 93.12 87 GLN A N 1
ATOM 723 C CA . GLN A 1 87 ? 2.079 0.591 -13.861 1.00 93.12 87 GLN A CA 1
ATOM 724 C C . GLN A 1 87 ? 1.336 -0.722 -14.152 1.00 93.12 87 GLN A C 1
ATOM 726 O O . GLN A 1 87 ? 0.310 -0.685 -14.823 1.00 9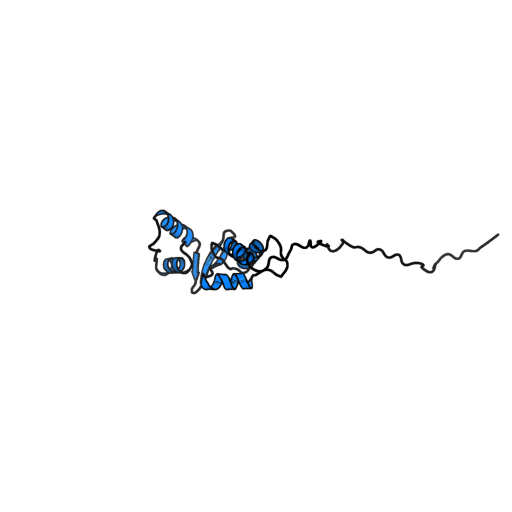3.12 87 GLN A O 1
ATOM 731 N N . ALA A 1 88 ? 1.785 -1.847 -13.588 1.00 93.88 88 ALA A N 1
ATOM 732 C CA . ALA A 1 88 ? 1.115 -3.147 -13.663 1.00 93.88 88 ALA A CA 1
ATOM 733 C C . ALA A 1 88 ? -0.183 -3.230 -12.833 1.00 93.88 88 ALA A C 1
ATOM 735 O O . ALA A 1 88 ? -0.880 -4.239 -12.864 1.00 93.88 88 ALA A O 1
ATOM 736 N N . GLY A 1 89 ? -0.527 -2.174 -12.095 1.00 96.00 89 GLY A N 1
ATOM 737 C CA . GLY A 1 89 ? -1.747 -2.092 -11.299 1.00 96.00 89 GLY A CA 1
ATOM 738 C C . GLY A 1 89 ? -1.597 -2.634 -9.881 1.00 96.00 89 GLY A C 1
ATOM 739 O O . GLY A 1 89 ? -2.614 -2.857 -9.230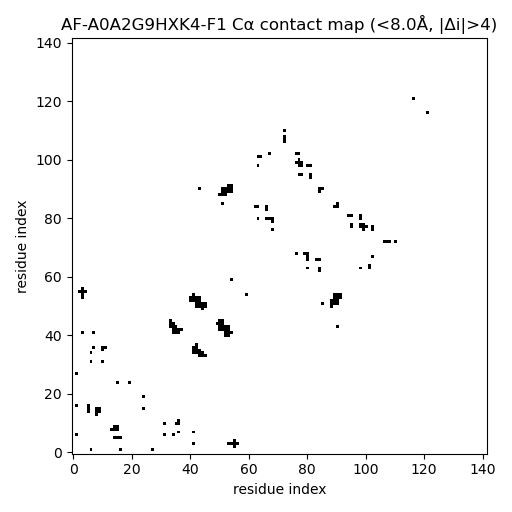 1.00 96.00 89 GLY A O 1
ATOM 740 N N . PHE A 1 90 ? -0.375 -2.820 -9.374 1.00 96.81 90 PHE A N 1
ATOM 741 C CA . PHE A 1 90 ? -0.126 -3.350 -8.032 1.00 96.81 90 PHE A CA 1
ATOM 742 C C . PHE A 1 90 ? 0.287 -2.266 -7.031 1.00 96.81 90 PHE A C 1
ATOM 744 O O . PHE A 1 90 ? 0.816 -1.216 -7.401 1.00 96.81 90 PHE A O 1
ATOM 751 N N . TYR A 1 91 ? 0.033 -2.505 -5.741 1.00 96.94 91 TYR A N 1
ATOM 752 C CA . TYR A 1 91 ? 0.332 -1.547 -4.677 1.00 96.94 91 TYR A CA 1
ATOM 75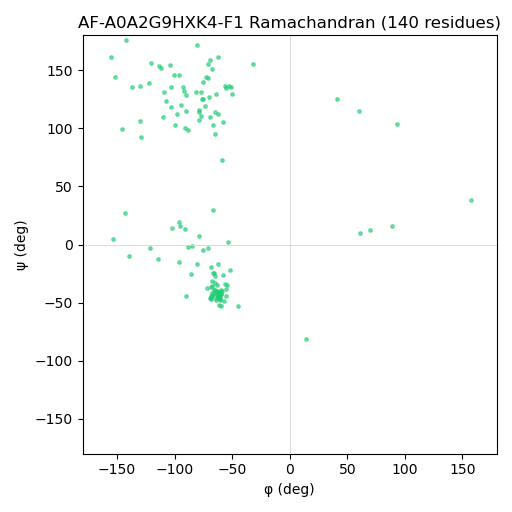3 C C . TYR A 1 91 ? 0.612 -2.198 -3.312 1.00 96.94 91 TYR A C 1
ATOM 755 O O . TYR A 1 91 ? -0.049 -3.155 -2.915 1.00 96.94 91 TYR A O 1
ATOM 763 N N . TRP A 1 92 ? 1.535 -1.605 -2.548 1.00 96.88 92 TRP A N 1
ATOM 764 C CA . TRP A 1 92 ? 1.628 -1.738 -1.088 1.00 96.88 92 TRP A CA 1
ATOM 765 C C . TRP A 1 92 ? 2.350 -0.521 -0.470 1.00 96.88 92 TRP A C 1
ATOM 767 O O . TRP A 1 92 ? 3.036 0.215 -1.187 1.00 96.88 92 TRP A O 1
ATOM 777 N N . PRO A 1 93 ? 2.216 -0.246 0.846 1.00 94.00 93 PRO A N 1
ATOM 778 C CA . PRO A 1 93 ? 2.624 1.029 1.440 1.00 94.00 93 PRO A CA 1
ATOM 779 C C . PRO A 1 93 ? 4.123 1.297 1.375 1.00 94.00 93 PRO A C 1
ATOM 781 O O . PRO A 1 93 ? 4.530 2.448 1.242 1.00 94.00 93 PRO A O 1
ATOM 784 N N . ASN A 1 94 ? 4.932 0.242 1.456 1.00 94.00 94 ASN A N 1
ATOM 785 C CA . ASN A 1 94 ? 6.388 0.332 1.486 1.00 94.00 94 ASN A CA 1
ATOM 786 C C . ASN A 1 94 ? 7.042 -0.010 0.138 1.00 94.00 94 ASN A C 1
ATOM 788 O O . ASN A 1 94 ? 8.260 -0.152 0.097 1.00 94.00 94 ASN A O 1
ATOM 792 N N . LEU A 1 95 ? 6.270 -0.069 -0.956 1.00 94.31 95 LEU A N 1
ATOM 793 C CA . LEU A 1 95 ? 6.723 -0.475 -2.293 1.00 94.31 95 LEU A CA 1
ATOM 794 C C . LEU A 1 95 ? 8.055 0.146 -2.711 1.00 94.31 95 LEU A C 1
ATOM 796 O O . LEU A 1 95 ? 8.987 -0.573 -3.049 1.00 94.31 95 LEU A O 1
ATOM 800 N N . VAL A 1 96 ? 8.175 1.471 -2.638 1.00 92.12 96 VAL A N 1
ATOM 801 C CA . VAL A 1 96 ? 9.407 2.166 -3.040 1.00 92.12 96 VAL A CA 1
ATOM 802 C C . VAL A 1 96 ? 10.592 1.720 -2.179 1.00 92.12 96 VAL A C 1
ATOM 804 O O . VAL A 1 96 ? 11.664 1.432 -2.701 1.00 92.12 96 VAL A O 1
ATOM 807 N N . LYS A 1 97 ? 10.407 1.604 -0.861 1.00 92.50 97 LYS A N 1
ATOM 808 C CA . LYS A 1 97 ? 11.467 1.172 0.060 1.00 92.50 97 LYS A CA 1
ATOM 809 C C . LYS A 1 97 ? 11.856 -0.290 -0.170 1.00 92.50 97 LYS A C 1
ATOM 811 O O . LYS A 1 97 ? 13.042 -0.614 -0.146 1.00 92.50 97 LYS A O 1
ATOM 816 N N . ASP A 1 98 ? 10.877 -1.163 -0.387 1.00 91.88 98 ASP A N 1
ATOM 817 C CA . ASP A 1 98 ? 11.112 -2.583 -0.643 1.00 91.88 98 ASP A CA 1
ATOM 818 C C . ASP A 1 98 ? 11.782 -2.803 -2.006 1.00 91.88 98 ASP A C 1
ATOM 820 O O . ASP A 1 98 ? 12.692 -3.625 -2.102 1.00 91.88 98 ASP A O 1
ATOM 824 N N . ALA A 1 99 ? 11.428 -2.016 -3.026 1.00 90.06 99 ALA A N 1
ATOM 825 C CA . ALA A 1 99 ? 12.102 -2.021 -4.322 1.00 90.06 99 ALA A CA 1
ATOM 826 C C . ALA A 1 99 ? 13.584 -1.638 -4.196 1.00 90.06 99 ALA A C 1
ATOM 828 O O . ALA A 1 99 ? 14.449 -2.365 -4.674 1.00 90.06 99 ALA A O 1
ATOM 829 N N . HIS A 1 100 ? 13.903 -0.558 -3.476 1.00 86.50 100 HIS A N 1
ATOM 830 C CA . HIS A 1 100 ? 15.296 -0.158 -3.247 1.00 86.50 100 HIS A CA 1
ATOM 831 C C . HIS A 1 100 ? 16.094 -1.196 -2.446 1.00 86.50 100 HIS A C 1
ATOM 833 O O . HIS A 1 100 ? 17.250 -1.469 -2.765 1.00 86.50 100 HIS A O 1
ATOM 839 N N . ARG A 1 101 ? 15.489 -1.809 -1.417 1.00 84.81 101 ARG A N 1
ATOM 840 C CA . ARG A 1 101 ? 16.166 -2.826 -0.595 1.00 84.81 101 ARG A CA 1
ATOM 841 C C . ARG A 1 101 ? 16.499 -4.091 -1.389 1.00 84.81 101 ARG A C 1
ATOM 843 O O . ARG A 1 101 ? 17.565 -4.662 -1.171 1.00 84.81 101 ARG A O 1
ATOM 850 N N . ASN A 1 102 ? 15.609 -4.530 -2.279 1.00 77.56 102 ASN A N 1
ATOM 851 C CA . ASN A 1 102 ? 15.811 -5.757 -3.059 1.00 77.56 102 ASN A CA 1
ATOM 852 C C . ASN A 1 102 ? 16.974 -5.659 -4.059 1.00 77.56 102 ASN A C 1
ATOM 854 O O . ASN A 1 102 ? 17.608 -6.661 -4.382 1.00 77.56 102 ASN A O 1
ATOM 858 N N . ILE A 1 103 ? 17.328 -4.447 -4.480 1.00 68.81 103 ILE A N 1
ATOM 859 C CA . ILE A 1 103 ? 18.330 -4.218 -5.527 1.00 68.81 103 ILE A CA 1
ATOM 860 C C . ILE A 1 103 ? 19.764 -4.187 -4.969 1.00 68.81 103 ILE A C 1
ATOM 862 O O . ILE A 1 103 ? 20.711 -4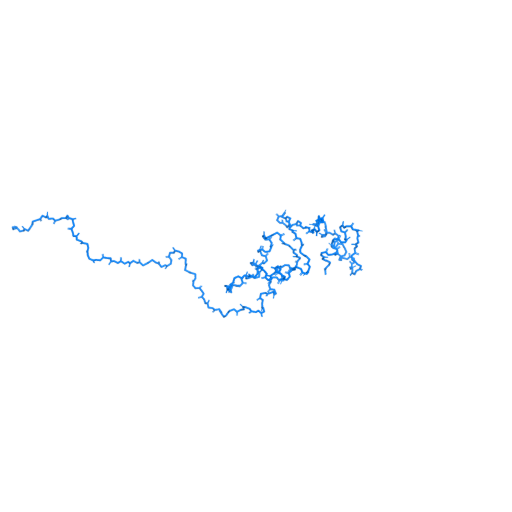.563 -5.655 1.00 68.81 103 ILE A O 1
ATOM 866 N N . SER A 1 104 ? 19.932 -3.855 -3.687 1.00 60.28 104 SER A N 1
ATOM 867 C CA . SER A 1 104 ? 21.233 -3.568 -3.060 1.00 60.28 104 SER A CA 1
ATOM 868 C C . SER A 1 104 ? 22.130 -4.785 -2.750 1.00 60.28 104 SER A C 1
ATOM 870 O O . SER A 1 104 ? 23.244 -4.586 -2.273 1.00 60.28 104 SER A O 1
ATOM 872 N N . ARG A 1 105 ? 21.709 -6.044 -2.959 1.00 52.50 105 ARG A N 1
ATOM 873 C CA . ARG A 1 105 ? 22.441 -7.197 -2.374 1.00 52.50 105 ARG A CA 1
ATOM 874 C C . ARG A 1 105 ? 23.130 -8.185 -3.310 1.00 52.50 105 ARG A C 1
ATOM 876 O O . ARG A 1 105 ? 23.893 -8.996 -2.791 1.00 52.50 105 ARG A O 1
ATOM 883 N N . ARG A 1 106 ? 22.892 -8.187 -4.627 1.00 51.84 106 ARG A N 1
ATOM 884 C CA . ARG A 1 106 ? 23.442 -9.264 -5.486 1.00 51.84 106 ARG A CA 1
ATOM 885 C C . ARG A 1 106 ? 23.996 -8.865 -6.854 1.00 51.84 106 ARG A C 1
ATOM 887 O O . ARG A 1 106 ? 24.629 -9.712 -7.473 1.00 51.84 106 ARG A O 1
ATOM 894 N N . HIS A 1 107 ? 23.803 -7.632 -7.330 1.00 49.28 107 HIS A N 1
ATOM 895 C CA . HIS A 1 107 ? 24.044 -7.325 -8.750 1.00 49.28 107 HIS A CA 1
ATOM 896 C C . HIS A 1 107 ? 24.640 -5.933 -9.028 1.00 49.28 107 HIS A C 1
ATOM 898 O O . HIS A 1 107 ? 24.434 -5.396 -10.115 1.00 49.28 107 HIS A O 1
ATOM 904 N N . GLU A 1 108 ? 25.386 -5.337 -8.088 1.00 45.53 108 GLU A N 1
ATOM 905 C CA . GLU A 1 108 ? 26.218 -4.175 -8.433 1.00 45.53 108 GLU A CA 1
ATOM 906 C C . GLU A 1 108 ? 27.328 -4.630 -9.388 1.00 45.53 108 GLU A C 1
ATOM 908 O O . GLU A 1 108 ? 28.300 -5.272 -8.992 1.00 45.53 108 GLU A O 1
ATOM 913 N N . MET A 1 109 ? 27.153 -4.337 -10.676 1.00 46.53 109 MET A N 1
ATOM 914 C CA . MET A 1 109 ? 28.251 -4.399 -11.629 1.00 46.53 109 MET A CA 1
ATOM 915 C C . MET A 1 109 ? 29.205 -3.223 -11.383 1.00 46.53 109 MET A C 1
ATOM 917 O O . MET A 1 109 ? 28.733 -2.124 -11.080 1.00 46.53 109 MET A O 1
ATOM 921 N N . PRO A 1 110 ? 30.529 -3.406 -11.543 1.00 48.38 110 PRO A N 1
ATOM 922 C CA . PRO A 1 110 ? 31.458 -2.285 -11.528 1.00 48.38 110 PRO A CA 1
ATOM 923 C C . PRO A 1 110 ? 31.043 -1.261 -12.592 1.00 48.38 110 PRO A C 1
ATOM 925 O O . PRO A 1 110 ? 30.660 -1.628 -13.706 1.00 48.38 110 PRO A O 1
ATOM 928 N N . LEU A 1 111 ? 31.087 0.020 -12.223 1.00 52.75 111 LEU A N 1
ATOM 929 C CA . LEU A 1 111 ? 30.711 1.136 -13.088 1.00 52.75 111 LEU A CA 1
ATOM 930 C C . LEU A 1 111 ? 31.675 1.216 -14.279 1.00 52.75 111 LEU A C 1
ATOM 932 O O . LEU A 1 111 ? 32.735 1.828 -14.188 1.00 52.75 111 LEU A O 1
ATOM 936 N N . ASN A 1 112 ? 31.288 0.618 -15.402 1.00 53.09 112 ASN A N 1
ATOM 937 C CA . ASN A 1 112 ? 31.871 0.926 -16.699 1.00 53.09 112 ASN A CA 1
ATOM 938 C C . ASN A 1 112 ? 30.988 1.986 -17.351 1.00 53.09 112 ASN A C 1
ATOM 940 O O . ASN A 1 112 ? 29.794 1.761 -17.555 1.00 53.09 112 ASN A O 1
ATOM 944 N N . THR A 1 113 ? 31.564 3.146 -17.650 1.00 39.97 113 THR A N 1
ATOM 945 C CA . THR A 1 113 ? 30.884 4.252 -18.324 1.00 39.97 113 THR A CA 1
ATOM 946 C C . THR A 1 113 ? 30.360 3.767 -19.676 1.00 39.97 113 THR A C 1
ATOM 948 O O . THR A 1 113 ? 31.134 3.544 -20.605 1.00 39.97 113 THR A O 1
ATOM 951 N N . ILE A 1 114 ? 29.048 3.562 -19.786 1.00 54.97 114 ILE A N 1
ATOM 952 C CA . ILE A 1 114 ? 28.395 3.357 -21.078 1.00 54.97 114 ILE A CA 1
ATOM 953 C C . ILE A 1 114 ? 28.287 4.747 -21.698 1.00 54.97 114 ILE A C 1
ATOM 955 O O . ILE A 1 114 ? 27.570 5.599 -21.180 1.00 54.97 114 ILE A O 1
ATOM 959 N N . LEU A 1 115 ? 29.048 4.991 -22.763 1.00 53.75 115 LEU A N 1
ATOM 960 C CA . LEU A 1 115 ? 28.819 6.141 -23.630 1.00 53.75 115 LEU A CA 1
ATOM 961 C C . LEU A 1 115 ? 27.445 5.936 -24.282 1.00 53.75 115 LEU A C 1
ATOM 963 O O . LEU A 1 115 ? 27.260 4.969 -25.022 1.00 53.75 115 LEU A O 1
ATOM 967 N N . GLU A 1 116 ? 26.472 6.788 -23.957 1.00 48.03 116 GLU A N 1
ATOM 968 C CA . GLU A 1 116 ? 25.248 6.903 -24.752 1.00 48.03 116 GLU A CA 1
ATOM 969 C C . GLU A 1 116 ? 25.668 7.371 -26.145 1.00 48.03 116 GLU A C 1
ATOM 971 O O . GLU A 1 116 ? 26.214 8.458 -26.290 1.00 48.03 116 GLU A O 1
ATOM 976 N N . VAL A 1 117 ? 25.498 6.498 -27.138 1.00 54.06 117 VAL A N 1
ATOM 977 C CA . VAL A 1 117 ? 25.630 6.844 -28.553 1.00 54.06 117 VAL A CA 1
ATOM 978 C C . VAL A 1 117 ? 24.204 7.037 -29.061 1.00 54.06 117 VAL A C 1
ATOM 980 O O . VAL A 1 117 ? 23.473 6.060 -29.247 1.00 54.06 117 VAL A O 1
ATOM 983 N N . GLU A 1 118 ? 23.777 8.285 -29.220 1.00 48.31 118 GLU A N 1
ATOM 984 C CA . GLU A 1 118 ? 22.516 8.633 -29.869 1.00 48.31 118 GLU A CA 1
ATOM 985 C C . GLU A 1 118 ? 22.594 8.325 -31.374 1.00 48.31 118 GLU A C 1
ATOM 987 O O . GLU A 1 118 ? 23.674 8.221 -31.962 1.00 48.31 118 GLU A O 1
ATOM 992 N N . LEU A 1 119 ? 21.434 8.175 -32.027 1.00 46.16 119 LEU A N 1
ATOM 993 C CA . LEU A 1 119 ? 21.284 7.765 -33.432 1.00 46.16 119 LEU A CA 1
ATOM 994 C C . LEU A 1 119 ? 21.821 8.803 -34.450 1.00 46.16 119 LEU A C 1
ATOM 996 O O . LEU A 1 119 ? 21.290 8.876 -35.542 1.00 46.16 119 LEU A O 1
ATOM 1000 N N . PHE A 1 120 ? 22.837 9.608 -34.120 1.00 50.81 120 PHE A N 1
ATOM 1001 C CA . PHE A 1 120 ? 23.619 10.468 -35.025 1.00 50.81 120 PHE A CA 1
ATOM 1002 C C . PHE A 1 120 ? 25.058 10.747 -34.522 1.00 50.81 120 PHE A C 1
ATOM 1004 O O . PHE A 1 120 ? 25.782 11.500 -35.172 1.00 50.81 120 PHE A O 1
ATOM 1011 N N . ASP A 1 121 ? 25.512 10.143 -33.415 1.00 47.12 121 ASP A N 1
ATOM 1012 C CA . ASP A 1 121 ? 26.816 10.459 -32.792 1.00 47.12 121 ASP A CA 1
ATOM 1013 C C . ASP A 1 121 ? 28.034 10.027 -33.622 1.00 47.12 121 ASP A C 1
ATOM 1015 O O . ASP A 1 121 ? 29.141 10.539 -33.446 1.00 47.12 121 ASP A O 1
ATOM 1019 N N . VAL A 1 122 ? 27.837 9.108 -34.568 1.00 54.50 122 VAL A N 1
ATOM 1020 C CA . VAL A 1 122 ? 28.864 8.699 -35.527 1.00 54.50 122 VAL A CA 1
ATOM 1021 C C . VAL A 1 122 ? 28.272 8.744 -36.928 1.00 54.50 122 VAL A C 1
ATOM 1023 O O . VAL A 1 122 ? 27.496 7.875 -37.321 1.00 54.50 122 VAL A O 1
ATOM 1026 N N . TRP A 1 123 ? 28.674 9.744 -37.710 1.00 58.16 123 TRP A N 1
ATOM 1027 C CA . TRP A 1 123 ? 28.456 9.776 -39.152 1.00 58.16 123 TRP A CA 1
ATOM 1028 C C . TRP A 1 123 ? 29.813 9.600 -39.838 1.00 58.16 123 TRP A C 1
ATOM 1030 O O . TRP A 1 123 ? 30.699 10.450 -39.761 1.00 58.16 123 TRP A O 1
ATOM 1040 N N . GLY A 1 124 ? 30.012 8.442 -40.465 1.00 61.69 124 GLY A N 1
ATOM 1041 C CA . GLY A 1 124 ? 31.170 8.210 -41.321 1.00 61.69 124 GLY A CA 1
ATOM 1042 C C . GLY A 1 124 ? 30.937 8.871 -42.676 1.00 61.69 124 GLY A C 1
ATOM 1043 O O . GLY A 1 124 ? 30.029 8.471 -43.400 1.00 61.69 124 GLY A O 1
ATOM 1044 N N . VAL A 1 125 ? 31.743 9.873 -43.026 1.00 63.62 125 VAL A N 1
ATOM 1045 C CA . VAL A 1 125 ? 31.839 10.368 -44.406 1.00 63.62 125 VAL A CA 1
ATOM 1046 C C . VAL A 1 125 ? 32.935 9.579 -45.097 1.00 63.62 125 VAL A C 1
ATOM 1048 O O . VAL A 1 125 ? 34.101 9.705 -44.728 1.00 63.62 125 VAL A O 1
ATOM 1051 N N . ASP A 1 126 ? 32.565 8.796 -46.105 1.00 68.88 126 ASP A N 1
ATOM 1052 C CA . ASP A 1 126 ? 33.526 8.135 -46.980 1.00 68.88 126 ASP A CA 1
ATOM 1053 C C . ASP A 1 126 ? 33.519 8.817 -48.354 1.00 68.88 126 ASP A C 1
ATOM 1055 O O . ASP A 1 126 ? 32.473 8.977 -48.992 1.00 68.88 126 ASP A O 1
ATOM 1059 N N . PHE A 1 127 ? 34.685 9.283 -48.801 1.00 57.41 127 PHE A N 1
ATOM 1060 C CA . PHE A 1 127 ? 34.831 9.938 -50.099 1.00 57.41 127 PHE A CA 1
ATOM 1061 C C . PHE A 1 127 ? 35.174 8.891 -51.154 1.00 57.41 127 PHE A C 1
ATOM 1063 O O . PHE A 1 127 ? 36.335 8.523 -51.327 1.00 57.41 127 PHE A O 1
ATOM 1070 N N . ILE A 1 128 ? 34.181 8.468 -51.934 1.00 68.50 128 ILE A N 1
ATOM 1071 C CA . ILE A 1 128 ? 34.432 7.623 -53.104 1.00 68.50 128 ILE A CA 1
ATOM 1072 C C . ILE A 1 128 ? 35.068 8.482 -54.215 1.00 68.50 128 ILE A C 1
ATOM 1074 O O . ILE A 1 128 ? 34.472 9.450 -54.691 1.00 68.50 128 ILE A O 1
ATOM 1078 N N . ARG A 1 129 ? 36.290 8.130 -54.643 1.00 59.66 129 ARG A N 1
ATOM 1079 C CA . ARG A 1 129 ? 36.996 8.704 -55.809 1.00 59.66 129 ARG A CA 1
ATOM 1080 C C . ARG A 1 129 ? 37.319 7.615 -56.844 1.00 59.66 129 ARG A C 1
ATOM 1082 O O . ARG A 1 129 ? 37.573 6.486 -56.436 1.00 59.66 129 ARG A O 1
ATOM 1089 N N . PRO A 1 130 ? 37.504 7.956 -58.136 1.00 64.12 130 PRO A N 1
ATOM 1090 C CA . PRO A 1 130 ? 36.978 9.093 -58.890 1.00 64.12 130 PRO A CA 1
ATOM 1091 C C . PRO A 1 130 ? 35.772 8.677 -59.751 1.00 64.12 130 PRO A C 1
ATOM 1093 O O . PRO A 1 130 ? 35.729 7.582 -60.309 1.00 64.12 130 PRO A O 1
ATOM 1096 N N . PHE A 1 131 ? 34.809 9.582 -59.915 1.00 65.75 131 PHE A N 1
ATOM 1097 C CA . PHE A 1 131 ? 33.727 9.407 -60.883 1.00 65.75 131 PHE A CA 1
ATOM 1098 C C . PHE A 1 131 ? 34.237 9.667 -62.307 1.00 65.75 131 PHE A C 1
ATOM 1100 O O . PHE A 1 131 ? 35.016 10.594 -62.537 1.00 65.75 131 PHE A O 1
ATOM 1107 N N . ILE A 1 132 ? 33.787 8.854 -63.267 1.00 64.88 132 ILE A N 1
ATOM 1108 C CA . ILE A 1 132 ? 34.041 9.082 -64.695 1.00 64.88 132 ILE A CA 1
ATOM 1109 C C . ILE A 1 132 ? 33.346 10.395 -65.096 1.00 64.88 132 ILE A C 1
ATOM 1111 O O . ILE A 1 132 ? 32.157 10.550 -64.803 1.00 64.88 132 ILE A O 1
ATOM 1115 N N . PRO A 1 133 ? 34.033 11.337 -65.765 1.00 61.94 133 PRO A N 1
ATOM 1116 C CA . PRO A 1 133 ? 33.398 12.558 -66.235 1.00 61.94 133 PRO A CA 1
ATOM 1117 C C . PRO A 1 133 ? 32.415 12.233 -67.366 1.00 61.94 133 PRO A C 1
ATOM 1119 O O . PRO A 1 133 ? 32.811 11.895 -68.481 1.00 61.94 133 PRO A O 1
ATOM 1122 N N . TYR A 1 134 ? 31.120 12.361 -67.086 1.00 62.06 134 TYR A N 1
ATOM 1123 C CA . TYR A 1 134 ? 30.082 12.445 -68.106 1.00 62.06 134 TYR A CA 1
ATOM 1124 C C . TYR A 1 134 ? 29.753 13.929 -68.289 1.00 62.06 134 TYR A C 1
ATOM 1126 O O . TYR A 1 134 ? 29.199 14.544 -67.387 1.00 62.06 134 TYR A O 1
ATOM 1134 N N . PHE A 1 135 ? 30.097 14.463 -69.463 1.00 47.81 135 PHE A N 1
ATOM 1135 C CA . PHE A 1 135 ? 29.939 15.846 -69.945 1.00 47.81 135 PHE A CA 1
ATOM 1136 C C . PHE A 1 135 ? 31.123 16.800 -69.744 1.00 47.81 135 PHE A C 1
ATOM 1138 O O . PHE A 1 135 ? 31.365 17.358 -68.681 1.00 47.81 135 PHE A O 1
ATOM 1145 N N . GLY A 1 136 ? 31.817 17.015 -70.866 1.00 44.69 136 GLY A N 1
ATOM 1146 C CA . GLY A 1 136 ? 32.811 18.063 -71.062 1.00 44.69 136 GLY A CA 1
ATOM 1147 C C . GLY A 1 136 ? 33.811 17.757 -72.177 1.00 44.69 136 GLY A C 1
ATOM 1148 O O . GLY A 1 136 ? 34.993 18.033 -72.017 1.00 44.69 136 GLY A O 1
ATOM 1149 N N . LYS A 1 137 ? 33.384 17.154 -73.298 1.00 46.31 137 LYS A N 1
ATOM 1150 C CA . LYS A 1 137 ? 34.156 17.317 -74.534 1.00 46.31 137 LYS A CA 1
ATOM 1151 C C . LYS A 1 137 ? 33.789 18.685 -75.083 1.00 46.31 137 LYS A C 1
ATOM 1153 O O . LYS A 1 137 ? 32.700 18.808 -75.616 1.00 46.31 137 LYS A O 1
ATOM 1158 N N . ASP A 1 138 ? 34.704 19.640 -74.987 1.00 46.78 138 ASP A N 1
ATOM 1159 C CA . ASP A 1 138 ? 34.965 20.561 -76.088 1.00 46.78 138 ASP A CA 1
ATOM 1160 C C . ASP A 1 138 ? 36.457 20.920 -76.126 1.00 46.78 138 ASP A C 1
ATOM 1162 O O . ASP A 1 138 ? 36.980 21.693 -75.335 1.00 46.78 138 ASP A O 1
ATOM 1166 N N . LYS A 1 139 ? 37.109 20.198 -77.043 1.00 43.50 139 LYS A N 1
ATOM 1167 C CA . LYS A 1 139 ? 38.250 20.512 -77.914 1.00 43.50 139 LYS A CA 1
ATOM 1168 C C . LYS A 1 139 ? 39.444 21.311 -77.371 1.00 43.50 139 LYS A C 1
ATOM 1170 O O . LYS A 1 139 ? 39.361 22.462 -76.966 1.00 43.50 139 LYS A O 1
ATOM 1175 N N . ALA A 1 140 ? 40.602 20.680 -77.555 1.00 42.22 140 ALA A N 1
ATOM 1176 C CA . ALA A 1 140 ? 41.923 21.280 -77.521 1.00 42.22 140 ALA A CA 1
ATOM 1177 C C . ALA A 1 140 ? 42.177 22.248 -78.697 1.00 42.22 140 ALA A C 1
ATOM 1179 O O . ALA A 1 140 ? 41.701 22.009 -79.805 1.00 42.22 140 ALA A O 1
ATOM 1180 N N . MET A 1 141 ? 43.036 23.232 -78.406 1.00 37.38 141 MET A N 1
ATOM 1181 C CA . MET A 1 141 ? 44.047 23.876 -79.262 1.00 37.38 141 MET A CA 1
ATOM 1182 C C . MET A 1 141 ? 43.621 24.599 -80.555 1.00 37.38 141 MET A C 1
ATOM 1184 O O . MET A 1 141 ? 43.292 23.974 -81.562 1.00 37.38 141 MET A O 1
ATOM 1188 N N . ALA A 1 142 ? 43.835 25.918 -80.546 1.00 39.91 142 ALA A N 1
ATOM 1189 C CA . ALA A 1 142 ? 44.641 26.637 -81.537 1.00 39.91 142 ALA A CA 1
ATOM 1190 C C . ALA A 1 142 ? 45.437 27.731 -80.810 1.00 39.91 142 ALA A C 1
ATOM 1192 O O . ALA A 1 142 ? 44.852 28.343 -79.887 1.00 39.91 142 ALA A O 1
#

Solvent-accessible surface area (backbone atoms only — not comparable to full-atom values): 9248 Å² total; per-residue (Å²): 128,88,49,59,68,48,54,49,40,28,75,76,70,67,47,71,76,86,91,54,51,76,68,52,46,54,48,48,63,61,55,52,71,44,46,48,82,54,90,97,42,42,34,32,59,43,97,86,68,48,70,20,41,48,58,47,80,88,51,47,60,61,52,51,63,72,47,54,73,68,97,72,79,51,98,56,49,26,61,52,30,33,49,50,43,44,76,74,34,39,40,59,97,54,42,59,60,52,31,42,59,70,58,76,76,84,64,85,62,82,90,69,86,75,78,84,75,59,103,69,75,76,78,87,85,79,86,88,79,81,80,81,87,82,85,80,91,77,81,83,88,133